Protein AF-B0EB58-F1 (afdb_monomer_lite)

Secondary structure (DSSP, 8-state):
-EEEEEEEPPTTSPPPPHHHHHHHHHHHH--SS----EEEEEEEEE-SSS--EEEEEEEESS-----SS-EEEETTEEEEEEEEEGGG-TT--S-THHHHHHHHTHHHH-GGGTEEEEEES----------HHHHHHHT----

Structure (mmCIF, N/CA/C/O backbone):
data_AF-B0EB58-F1
#
_entry.id   AF-B0EB58-F1
#
loop_
_atom_site.group_PDB
_atom_site.id
_atom_site.type_symbol
_atom_site.label_atom_id
_atom_site.label_alt_id
_atom_site.label_comp_id
_atom_site.label_asym_id
_atom_site.label_entity_id
_atom_site.label_seq_id
_atom_site.pdbx_PDB_ins_code
_atom_site.Cartn_x
_atom_site.Cartn_y
_atom_site.Cartn_z
_atom_site.occupancy
_atom_site.B_iso_or_equiv
_atom_site.auth_seq_id
_atom_site.auth_comp_id
_atom_site.auth_asym_id
_atom_site.auth_atom_id
_atom_site.pdbx_PDB_model_num
ATOM 1 N N . MET A 1 1 ? -8.948 -4.805 9.890 1.00 78.50 1 MET A N 1
ATOM 2 C CA . MET A 1 1 ? -9.606 -4.163 8.707 1.00 78.50 1 MET A CA 1
ATOM 3 C C . MET A 1 1 ? -8.668 -4.247 7.514 1.00 78.50 1 MET A C 1
ATOM 5 O O . MET A 1 1 ? -7.486 -4.036 7.724 1.00 78.50 1 MET A O 1
ATOM 9 N N . HIS A 1 2 ? -9.168 -4.480 6.296 1.00 84.31 2 HIS A N 1
ATOM 10 C CA . HIS A 1 2 ? -8.329 -4.535 5.089 1.00 84.31 2 HIS A CA 1
ATOM 11 C C . HIS A 1 2 ? -8.536 -3.312 4.201 1.00 84.31 2 HIS A C 1
ATOM 13 O O . HIS A 1 2 ? -9.673 -2.886 3.968 1.00 84.31 2 HIS A O 1
ATOM 19 N N . GLY A 1 3 ? -7.437 -2.763 3.703 1.00 86.75 3 GLY A N 1
ATOM 20 C CA . GLY A 1 3 ? -7.429 -1.563 2.884 1.00 86.75 3 GLY A CA 1
ATOM 21 C C . GLY A 1 3 ? -6.452 -1.669 1.726 1.00 86.75 3 GLY A C 1
ATOM 22 O O . GLY A 1 3 ? -5.478 -2.419 1.774 1.00 86.75 3 GLY A O 1
ATOM 23 N N . TYR A 1 4 ? -6.727 -0.894 0.686 1.00 88.00 4 TYR A N 1
ATOM 24 C CA . TYR A 1 4 ? -5.836 -0.697 -0.442 1.00 88.00 4 TYR A CA 1
ATOM 25 C C . TYR A 1 4 ? -5.613 0.797 -0.638 1.00 88.00 4 TYR A C 1
ATOM 27 O O . TYR A 1 4 ? -6.561 1.584 -0.612 1.00 88.00 4 TYR A O 1
ATOM 35 N N . VAL A 1 5 ? -4.360 1.200 -0.811 1.00 90.38 5 VAL A N 1
ATOM 36 C CA . VAL A 1 5 ? -3.987 2.582 -1.096 1.00 90.38 5 VAL A CA 1
ATOM 37 C C . VAL A 1 5 ? -3.194 2.679 -2.380 1.00 90.38 5 VAL A C 1
ATOM 39 O O . VAL A 1 5 ? -2.384 1.816 -2.710 1.00 90.38 5 VAL A O 1
ATOM 42 N N . THR A 1 6 ? -3.422 3.778 -3.085 1.00 90.69 6 THR A N 1
ATOM 43 C CA . THR A 1 6 ? -2.571 4.235 -4.178 1.00 90.69 6 THR A CA 1
ATOM 44 C C . THR A 1 6 ? -2.090 5.639 -3.856 1.00 90.69 6 THR A C 1
ATOM 46 O O . THR A 1 6 ? -2.900 6.538 -3.622 1.00 90.69 6 THR A O 1
ATOM 49 N N . LEU A 1 7 ? -0.775 5.817 -3.826 1.00 90.38 7 LEU A N 1
ATOM 50 C CA . LEU A 1 7 ? -0.107 7.079 -3.547 1.00 90.38 7 LEU A CA 1
ATOM 51 C C . LEU A 1 7 ? 0.658 7.524 -4.789 1.00 90.38 7 LEU A C 1
ATOM 53 O O . LEU A 1 7 ? 1.597 6.846 -5.199 1.00 90.38 7 LEU A O 1
ATOM 57 N N . ASN A 1 8 ? 0.298 8.675 -5.348 1.00 88.06 8 ASN A N 1
ATOM 58 C CA . ASN A 1 8 ? 1.015 9.235 -6.492 1.00 88.06 8 ASN A CA 1
ATOM 59 C C . ASN A 1 8 ? 2.189 10.087 -5.991 1.00 88.06 8 ASN A C 1
ATOM 61 O O . ASN A 1 8 ? 2.010 11.055 -5.242 1.00 88.06 8 ASN A O 1
ATOM 65 N N . LEU A 1 9 ? 3.400 9.710 -6.389 1.00 87.25 9 LEU A N 1
ATOM 66 C CA . LEU A 1 9 ? 4.627 10.427 -6.068 1.00 87.25 9 LEU A CA 1
ATOM 67 C C . LEU A 1 9 ? 4.872 11.498 -7.131 1.00 87.25 9 LEU A C 1
ATOM 69 O O . LEU A 1 9 ? 4.604 11.292 -8.313 1.00 87.25 9 LEU A O 1
ATOM 73 N N . LYS A 1 10 ? 5.409 12.647 -6.719 1.00 85.00 10 LYS A N 1
ATOM 74 C CA . LYS A 1 10 ? 5.896 13.641 -7.675 1.00 85.00 10 LYS A CA 1
ATOM 75 C C . LYS A 1 10 ? 7.249 13.174 -8.213 1.00 85.00 10 LYS A C 1
ATOM 77 O O . LYS A 1 10 ? 7.940 12.380 -7.570 1.00 85.00 10 LYS A O 1
ATOM 82 N N . ASN A 1 11 ? 7.652 13.697 -9.369 1.00 80.00 11 ASN A N 1
ATOM 83 C CA . ASN A 1 11 ? 8.858 13.246 -10.076 1.00 80.00 11 ASN A CA 1
ATOM 84 C C . ASN A 1 11 ? 10.129 13.282 -9.209 1.00 80.00 11 ASN A C 1
ATOM 86 O O . ASN A 1 11 ? 10.931 12.352 -9.277 1.00 80.00 11 ASN A O 1
ATOM 90 N N . ASN A 1 12 ? 10.269 14.293 -8.345 1.00 81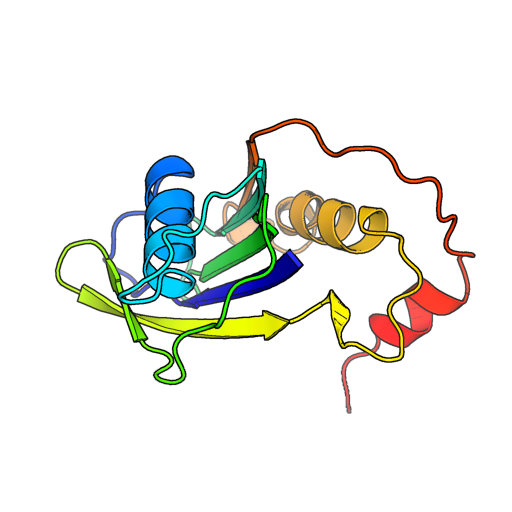.62 12 ASN A N 1
ATOM 91 C CA . ASN A 1 12 ? 11.467 14.511 -7.527 1.00 81.62 12 ASN A CA 1
ATOM 92 C C . ASN A 1 12 ? 11.353 13.983 -6.090 1.00 81.62 12 ASN A C 1
ATOM 94 O O . ASN A 1 12 ? 12.334 14.011 -5.350 1.00 81.62 12 ASN A O 1
ATOM 98 N N . THR A 1 13 ? 10.185 13.490 -5.671 1.00 82.94 13 THR A N 1
ATOM 99 C CA . THR A 1 13 ? 10.014 12.961 -4.313 1.00 82.94 13 THR A CA 1
ATOM 100 C C . THR A 1 13 ? 10.883 11.712 -4.159 1.00 82.94 13 THR A C 1
ATOM 102 O O . THR A 1 13 ? 10.811 10.840 -5.022 1.00 82.94 13 THR A O 1
ATOM 105 N N . PRO A 1 14 ? 11.687 11.539 -3.101 1.00 86.94 14 PRO A N 1
ATOM 106 C CA . PRO A 1 14 ? 12.400 10.282 -2.869 1.00 86.94 14 PRO A CA 1
ATOM 107 C C . PRO A 1 14 ? 11.437 9.089 -2.779 1.00 86.94 14 PRO A C 1
ATOM 109 O O . PRO A 1 14 ? 10.316 9.225 -2.286 1.00 86.94 14 PRO A O 1
ATOM 112 N N . VAL A 1 15 ? 11.848 7.914 -3.266 1.00 87.62 15 VAL A N 1
ATOM 113 C CA . VAL A 1 15 ? 11.028 6.697 -3.143 1.00 87.62 15 VAL A CA 1
ATOM 114 C C . VAL A 1 15 ? 10.915 6.337 -1.654 1.00 87.62 15 VAL A C 1
ATOM 116 O O . VAL A 1 15 ? 11.943 6.105 -1.018 1.00 87.62 15 VAL A O 1
ATOM 119 N N . PRO A 1 16 ? 9.703 6.272 -1.077 1.00 89.75 16 PRO A N 1
ATOM 120 C CA . PRO A 1 16 ? 9.545 5.970 0.340 1.00 89.75 16 PRO A CA 1
ATOM 121 C C . PRO A 1 16 ? 9.935 4.519 0.660 1.00 89.75 16 PRO A C 1
ATOM 123 O O . PRO A 1 16 ? 9.766 3.603 -0.159 1.00 89.75 16 PRO A O 1
ATOM 126 N N . SER A 1 17 ? 10.446 4.299 1.874 1.00 91.88 17 SER A N 1
ATOM 127 C CA . SER A 1 17 ? 10.625 2.950 2.412 1.00 91.88 17 SER A CA 1
ATOM 128 C C . SER A 1 17 ? 9.278 2.353 2.824 1.00 91.88 17 SER A C 1
ATOM 130 O O . SER A 1 17 ? 8.289 3.071 3.017 1.00 91.88 17 SER A O 1
ATOM 132 N N . LYS A 1 18 ? 9.234 1.030 2.981 1.00 91.50 18 LYS A N 1
ATOM 133 C CA . LYS A 1 18 ? 8.041 0.330 3.468 1.00 91.50 18 LYS A CA 1
ATOM 134 C C . LYS A 1 18 ? 7.623 0.782 4.872 1.00 91.50 18 LYS A C 1
ATOM 136 O O . LYS A 1 18 ? 6.429 0.897 5.130 1.00 91.50 18 LYS A O 1
ATOM 141 N N . GLU A 1 19 ? 8.574 1.128 5.741 1.00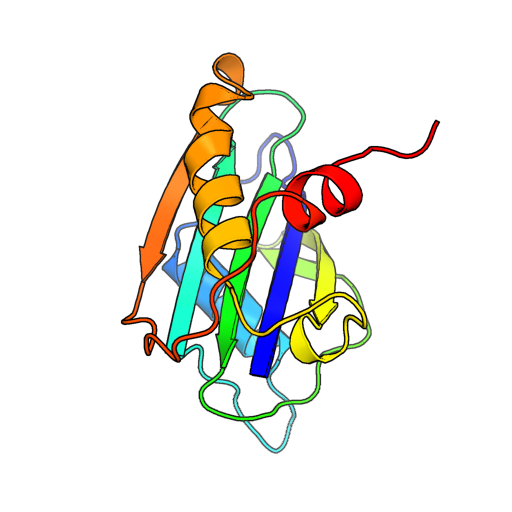 93.06 19 GLU A N 1
ATOM 142 C CA . GLU A 1 19 ? 8.319 1.669 7.084 1.00 93.06 19 GLU A CA 1
ATOM 143 C C . GLU A 1 19 ? 7.664 3.050 7.006 1.00 93.06 19 GLU A C 1
ATOM 145 O O . GLU A 1 19 ? 6.710 3.331 7.729 1.00 93.06 19 GLU A O 1
ATOM 150 N N . THR A 1 20 ? 8.118 3.901 6.084 1.00 92.56 20 THR A N 1
ATOM 151 C CA . THR A 1 20 ? 7.495 5.207 5.859 1.00 92.56 20 THR A CA 1
ATOM 152 C C . THR A 1 20 ? 6.054 5.054 5.376 1.00 92.56 20 THR A C 1
ATOM 154 O O . THR A 1 20 ? 5.160 5.712 5.904 1.00 92.56 20 THR A O 1
ATOM 157 N N . ILE A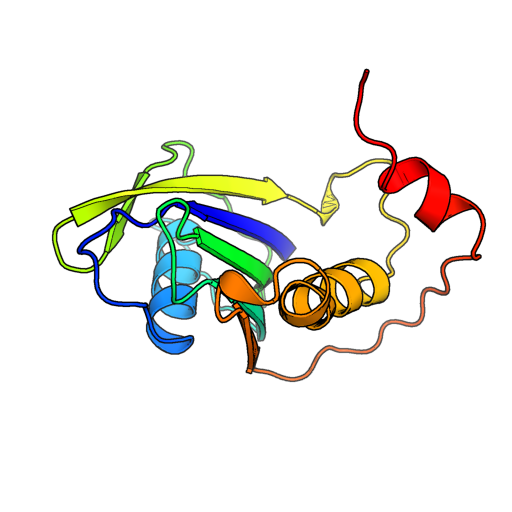 1 21 ? 5.799 4.152 4.422 1.00 92.50 21 ILE A N 1
ATOM 158 C CA . ILE A 1 21 ? 4.437 3.873 3.937 1.00 92.50 21 ILE A CA 1
ATOM 159 C C . ILE A 1 21 ? 3.553 3.302 5.050 1.00 92.50 21 ILE A C 1
ATOM 161 O O . ILE A 1 21 ? 2.422 3.760 5.217 1.00 92.50 21 ILE A O 1
ATOM 165 N N . LYS A 1 22 ? 4.071 2.364 5.851 1.00 93.38 22 LYS A N 1
ATOM 166 C CA . LYS A 1 22 ? 3.385 1.834 7.037 1.00 93.38 22 LYS A CA 1
ATOM 167 C C . LYS A 1 22 ? 2.951 2.967 7.966 1.00 93.38 22 LYS A C 1
ATOM 169 O O . LYS A 1 22 ? 1.771 3.068 8.287 1.00 93.38 22 LYS A O 1
ATOM 174 N N . ASN A 1 23 ? 3.879 3.849 8.337 1.00 91.88 23 ASN A N 1
ATOM 175 C CA . ASN A 1 23 ? 3.604 4.962 9.244 1.00 91.88 23 ASN A CA 1
ATOM 176 C C . ASN A 1 23 ? 2.552 5.921 8.670 1.00 91.88 23 ASN A C 1
ATOM 178 O O . ASN A 1 23 ? 1.665 6.364 9.397 1.00 91.88 23 ASN A O 1
ATOM 182 N N . VAL A 1 24 ? 2.610 6.213 7.366 1.00 91.06 24 VAL A N 1
ATOM 183 C CA . VAL A 1 24 ? 1.607 7.043 6.682 1.00 91.06 24 VAL A CA 1
ATOM 184 C C . VAL A 1 24 ? 0.217 6.404 6.764 1.00 91.06 24 VAL A C 1
ATOM 186 O O . VAL A 1 24 ? -0.746 7.086 7.114 1.00 91.06 24 VAL A O 1
ATOM 189 N N . ILE A 1 25 ? 0.103 5.099 6.500 1.00 90.81 25 ILE A N 1
ATOM 190 C CA . ILE A 1 25 ? -1.165 4.357 6.581 1.00 90.81 25 ILE A CA 1
ATOM 191 C C . ILE A 1 25 ? -1.696 4.322 8.021 1.00 90.81 25 ILE A C 1
ATOM 193 O O . ILE A 1 25 ? -2.885 4.561 8.247 1.00 90.81 25 ILE A O 1
ATOM 197 N N . GLU A 1 26 ? -0.833 4.073 9.007 1.00 91.19 26 GLU A N 1
ATOM 198 C CA . GLU A 1 26 ? -1.208 4.064 10.425 1.00 91.19 26 GLU A CA 1
ATOM 199 C C . GLU A 1 26 ? -1.698 5.438 10.879 1.00 91.19 26 GLU A C 1
ATOM 201 O O . GLU A 1 26 ? -2.769 5.544 11.477 1.00 91.19 26 GLU A O 1
ATOM 206 N N . GLN A 1 27 ? -0.986 6.513 10.538 1.00 89.00 27 GLN A N 1
ATOM 207 C CA . GLN A 1 27 ? -1.417 7.884 10.830 1.00 89.00 27 GLN A CA 1
ATOM 208 C C . GLN A 1 27 ? -2.738 8.234 10.141 1.00 89.00 27 GLN A C 1
ATOM 210 O O . GLN A 1 27 ? -3.579 8.938 10.711 1.00 89.00 27 GLN A O 1
ATOM 215 N N . TRP A 1 28 ? -2.937 7.735 8.922 1.00 87.06 28 TRP A N 1
ATOM 216 C CA . TRP A 1 28 ? -4.157 7.951 8.161 1.00 87.06 28 TRP A CA 1
ATOM 217 C C . TRP A 1 28 ? -5.382 7.288 8.777 1.00 87.06 28 TRP A C 1
ATOM 219 O O . TRP A 1 28 ? -6.467 7.871 8.806 1.00 87.06 28 TRP A O 1
ATOM 229 N N . CYS A 1 29 ? -5.196 6.066 9.266 1.00 86.06 29 CYS A N 1
ATOM 230 C CA . CYS A 1 29 ? -6.241 5.279 9.902 1.00 86.06 29 CYS A CA 1
ATOM 231 C C . CYS A 1 29 ? -6.337 5.560 11.410 1.00 86.06 29 CYS A C 1
ATOM 233 O O . CYS A 1 29 ? -7.187 4.987 12.080 1.00 86.06 29 CYS A O 1
ATOM 235 N N . THR A 1 30 ? -5.481 6.418 11.971 1.00 84.25 30 THR A N 1
ATOM 236 C CA . THR A 1 30 ? -5.521 6.809 13.385 1.00 84.25 30 THR A CA 1
ATOM 237 C C . THR A 1 30 ? -6.538 7.923 13.614 1.00 84.25 30 THR A C 1
ATOM 239 O O . THR A 1 30 ? -6.552 8.944 12.917 1.00 84.25 30 THR A O 1
ATOM 242 N N . THR A 1 31 ? -7.356 7.756 14.651 1.00 78.69 31 THR A N 1
ATOM 243 C CA . THR A 1 31 ? -8.265 8.780 15.177 1.00 78.69 31 THR A CA 1
ATOM 244 C C . THR A 1 31 ? -7.709 9.377 16.472 1.00 78.69 31 THR A C 1
ATOM 246 O O . THR A 1 31 ? -6.713 8.906 17.017 1.00 78.69 31 THR A O 1
ATOM 249 N N . ARG A 1 32 ? -8.359 10.422 17.005 1.00 76.88 32 ARG A N 1
ATOM 250 C CA . ARG A 1 32 ? -7.967 11.030 18.291 1.00 76.88 32 ARG A CA 1
ATOM 251 C C . ARG A 1 32 ? -7.995 10.026 19.453 1.00 76.88 32 ARG A C 1
ATOM 253 O O . ARG A 1 32 ? -7.212 10.171 20.382 1.00 76.88 32 ARG A O 1
ATOM 260 N N . SER A 1 33 ? -8.894 9.043 19.403 1.00 75.81 33 SER A N 1
ATOM 261 C CA . SER A 1 33 ? -9.120 8.069 20.475 1.00 75.81 33 SER A CA 1
ATOM 262 C C . SER A 1 33 ? -8.473 6.706 20.229 1.00 75.81 33 SER A C 1
ATOM 264 O O . SER A 1 33 ? -8.293 5.957 21.184 1.00 75.81 33 SER A O 1
ATOM 266 N N . LYS A 1 34 ? -8.120 6.3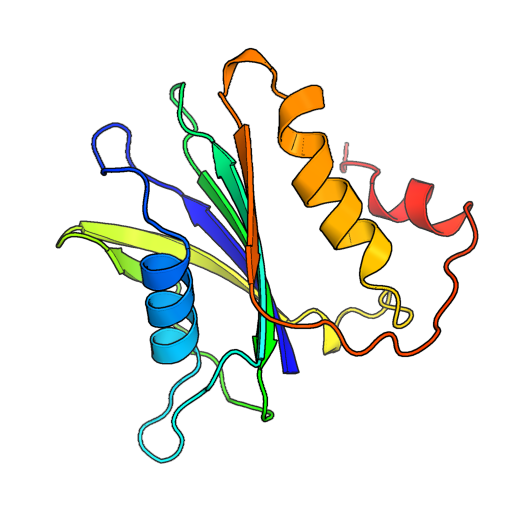66 18.981 1.00 79.75 34 LYS A N 1
ATOM 267 C CA . LYS A 1 34 ? -7.577 5.048 18.632 1.00 79.75 34 LYS A CA 1
ATOM 268 C C . LYS A 1 34 ? -6.451 5.155 17.610 1.00 79.75 34 LYS A C 1
ATOM 270 O O . LYS A 1 34 ? -6.655 5.635 16.494 1.00 79.75 34 LYS A O 1
ATOM 275 N N . LYS A 1 35 ? -5.270 4.661 17.989 1.00 85.31 35 LYS A N 1
ATOM 276 C CA . LYS A 1 35 ? -4.146 4.476 17.066 1.00 85.31 35 LYS A CA 1
ATOM 277 C C . LYS A 1 35 ? -4.378 3.224 16.228 1.00 85.31 35 LYS A C 1
ATOM 279 O O . LYS A 1 35 ? -4.723 2.180 16.773 1.00 85.31 35 LYS A O 1
ATOM 284 N N . ALA A 1 36 ? -4.198 3.341 14.919 1.00 88.75 36 ALA A N 1
ATOM 285 C CA . ALA A 1 36 ? -4.217 2.194 14.025 1.00 88.75 36 ALA A CA 1
ATOM 286 C C . ALA A 1 36 ? -2.834 1.540 13.988 1.00 88.75 36 ALA A C 1
ATOM 288 O O . ALA A 1 36 ? -1.825 2.242 13.933 1.00 88.75 36 ALA A O 1
ATOM 289 N N . GLN A 1 37 ? -2.811 0.209 13.990 1.00 89.56 37 GLN A N 1
ATOM 290 C CA . GLN A 1 37 ? -1.600 -0.587 13.827 1.00 89.56 37 GLN A CA 1
ATOM 291 C C . GLN A 1 37 ? -1.760 -1.513 12.628 1.00 89.56 37 GLN A C 1
ATOM 293 O O . GLN A 1 37 ? -2.780 -2.192 12.494 1.00 89.56 37 GLN A O 1
ATOM 298 N N . VAL A 1 38 ? -0.774 -1.503 11.736 1.00 90.62 38 VAL A N 1
ATOM 299 C CA . VAL A 1 38 ? -0.720 -2.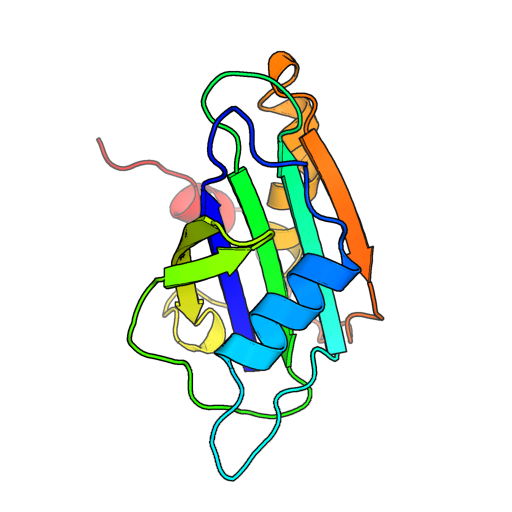357 10.548 1.00 90.62 38 VAL A CA 1
ATOM 300 C C . VAL A 1 38 ? -0.077 -3.689 10.931 1.00 90.62 38 VAL A C 1
ATOM 302 O O . VAL A 1 38 ? 1.122 -3.747 11.204 1.00 90.62 38 VAL A O 1
ATOM 305 N N . LYS A 1 39 ? -0.878 -4.758 10.900 1.00 90.00 39 LYS A N 1
ATOM 306 C CA . LYS A 1 39 ? -0.470 -6.153 11.130 1.00 90.00 39 LYS A CA 1
ATOM 307 C C . LYS A 1 39 ? 0.258 -6.740 9.920 1.00 90.00 39 LYS A C 1
ATOM 309 O O . LYS A 1 39 ? 1.214 -7.501 10.063 1.00 90.00 39 LYS A O 1
ATOM 314 N N . TYR A 1 40 ? -0.209 -6.392 8.723 1.00 90.19 40 TYR A N 1
ATOM 315 C CA . TYR A 1 40 ? 0.329 -6.885 7.459 1.00 90.19 40 TYR A CA 1
ATOM 316 C C . TYR A 1 40 ? 0.333 -5.783 6.402 1.00 90.19 40 TYR A C 1
ATOM 318 O O . TYR A 1 40 ? -0.615 -5.003 6.310 1.00 90.19 40 TYR A O 1
ATOM 326 N N . LEU A 1 41 ? 1.388 -5.740 5.591 1.00 92.44 41 LEU A N 1
ATOM 327 C CA . LEU A 1 41 ? 1.562 -4.789 4.499 1.00 92.44 41 LEU A CA 1
ATOM 328 C C . LEU A 1 41 ? 2.226 -5.489 3.313 1.00 92.44 41 LEU A C 1
ATOM 330 O O . LEU A 1 41 ? 3.319 -6.032 3.443 1.00 92.44 41 LEU A O 1
ATOM 334 N N . ALA A 1 42 ? 1.599 -5.406 2.148 1.00 92.00 42 ALA A N 1
ATOM 335 C CA . ALA A 1 42 ? 2.207 -5.733 0.867 1.00 92.00 42 ALA A CA 1
ATOM 336 C C . ALA A 1 42 ? 2.165 -4.484 -0.002 1.00 92.00 42 ALA A C 1
ATOM 338 O O . ALA A 1 42 ? 1.107 -3.872 -0.150 1.00 92.00 42 ALA A O 1
ATOM 339 N N . LEU A 1 43 ? 3.290 -4.090 -0.586 1.00 93.81 43 LEU A N 1
ATOM 340 C CA . LEU A 1 43 ? 3.345 -2.912 -1.437 1.00 93.81 43 LEU A CA 1
ATOM 341 C C . LEU A 1 43 ? 4.188 -3.143 -2.679 1.00 93.81 43 LEU A C 1
ATOM 343 O O . LEU A 1 43 ? 5.128 -3.932 -2.693 1.00 93.81 43 LEU A O 1
ATOM 347 N N . SER A 1 44 ? 3.832 -2.416 -3.724 1.00 91.88 44 SER A N 1
ATOM 348 C CA . SER A 1 44 ? 4.583 -2.318 -4.959 1.00 91.88 44 SER A CA 1
ATOM 349 C C . SER A 1 44 ? 4.815 -0.849 -5.263 1.00 91.88 44 SER A C 1
ATOM 351 O O . SER A 1 44 ? 3.885 -0.041 -5.194 1.00 91.88 44 SER A O 1
ATOM 353 N N . LYS A 1 45 ? 6.061 -0.485 -5.552 1.00 91.38 45 LYS A N 1
ATOM 354 C CA . LYS A 1 45 ? 6.453 0.898 -5.824 1.00 91.38 45 LYS A CA 1
ATOM 355 C C . LYS A 1 45 ? 7.226 0.987 -7.124 1.00 91.38 45 LYS A C 1
ATOM 357 O O . LYS A 1 45 ? 8.205 0.272 -7.316 1.00 91.38 45 LYS A O 1
ATOM 362 N N . THR A 1 46 ? 6.816 1.897 -7.995 1.00 87.94 46 THR A N 1
ATOM 363 C CA . THR A 1 46 ? 7.556 2.219 -9.219 1.00 87.94 46 THR A CA 1
ATOM 364 C C . THR A 1 46 ? 8.666 3.214 -8.890 1.00 87.94 46 THR A C 1
ATOM 366 O O . THR A 1 46 ? 8.406 4.263 -8.286 1.00 87.94 46 THR A O 1
ATOM 369 N N . THR A 1 47 ? 9.900 2.906 -9.281 1.00 83.25 47 THR A N 1
ATOM 370 C CA . THR A 1 47 ? 11.082 3.713 -8.936 1.00 83.25 47 THR A CA 1
ATOM 371 C C . THR A 1 47 ? 11.573 4.608 -10.072 1.00 83.25 47 THR A C 1
ATOM 373 O O . THR A 1 47 ? 12.340 5.534 -9.817 1.00 83.25 47 THR A O 1
ATOM 376 N N . LYS A 1 48 ? 11.107 4.379 -11.304 1.00 82.81 48 LYS A N 1
ATOM 377 C CA . LYS A 1 48 ? 11.514 5.092 -12.521 1.00 82.81 48 LYS A CA 1
ATOM 378 C C . LYS A 1 48 ? 10.303 5.593 -13.317 1.00 82.81 48 LYS A C 1
ATOM 380 O O . LYS A 1 48 ? 9.188 5.102 -13.153 1.00 82.81 48 LYS A O 1
ATOM 385 N N . GLY A 1 49 ? 10.551 6.559 -14.203 1.00 79.12 49 GLY A N 1
ATOM 386 C CA . GLY A 1 49 ? 9.558 7.129 -15.118 1.00 79.12 49 GLY A CA 1
ATOM 387 C C . GLY A 1 49 ? 8.790 8.330 -14.556 1.00 79.12 49 GLY A C 1
ATOM 388 O O . GLY A 1 49 ? 9.013 8.763 -13.429 1.00 79.12 49 GLY A O 1
ATOM 389 N N . ASN A 1 50 ? 7.873 8.867 -15.366 1.00 76.62 50 ASN A N 1
ATOM 390 C CA . ASN A 1 50 ? 7.093 10.075 -15.050 1.00 76.62 50 ASN A CA 1
ATOM 391 C C . ASN A 1 50 ? 5.814 9.795 -14.243 1.00 76.62 50 ASN A C 1
ATOM 393 O O . ASN A 1 50 ? 5.167 10.725 -13.776 1.00 76.62 50 ASN A O 1
ATOM 397 N N . ASN A 1 51 ? 5.427 8.525 -14.090 1.00 79.44 51 ASN A N 1
ATOM 398 C CA . ASN A 1 51 ? 4.220 8.123 -13.367 1.00 79.44 51 ASN A CA 1
ATOM 399 C C . ASN A 1 51 ? 4.581 7.291 -12.135 1.00 79.44 51 ASN A C 1
ATOM 401 O O . ASN A 1 51 ? 4.255 6.106 -12.034 1.00 79.44 51 ASN A O 1
ATOM 405 N N . ARG A 1 52 ? 5.320 7.911 -11.216 1.00 87.38 52 ARG A N 1
ATOM 406 C CA . ARG A 1 52 ? 5.774 7.237 -10.006 1.00 87.38 52 ARG A CA 1
ATOM 407 C C . ARG A 1 52 ? 4.636 7.128 -9.001 1.00 87.38 52 ARG A C 1
ATOM 409 O O . ARG A 1 52 ? 4.054 8.131 -8.603 1.00 87.38 52 ARG A O 1
ATOM 416 N N . HIS A 1 53 ? 4.352 5.922 -8.539 1.00 89.69 53 HIS A N 1
ATOM 417 C CA . HIS A 1 53 ? 3.314 5.666 -7.555 1.00 89.69 53 HIS A CA 1
ATOM 418 C C . HIS A 1 53 ? 3.665 4.479 -6.650 1.00 89.69 53 HIS A C 1
ATOM 420 O O . HIS A 1 53 ? 4.579 3.693 -6.916 1.00 89.69 53 HIS A O 1
ATOM 426 N N . VAL A 1 54 ? 2.932 4.380 -5.545 1.00 91.69 54 VAL A N 1
ATOM 427 C CA . VAL A 1 54 ? 2.978 3.259 -4.610 1.00 91.69 54 VAL A CA 1
ATOM 428 C C . VAL A 1 54 ? 1.582 2.678 -4.504 1.00 91.69 54 VAL A C 1
ATOM 430 O O . VAL A 1 54 ? 0.637 3.383 -4.154 1.00 91.69 54 VAL A O 1
ATOM 433 N N . HIS A 1 55 ? 1.468 1.387 -4.761 1.00 91.75 55 HIS A N 1
ATOM 434 C CA . HIS A 1 55 ? 0.304 0.600 -4.407 1.00 91.75 55 HIS A CA 1
ATOM 435 C C . HIS A 1 55 ? 0.597 -0.155 -3.119 1.00 91.75 55 HIS A C 1
ATOM 437 O O . HIS A 1 55 ? 1.628 -0.815 -3.029 1.00 91.75 55 HIS A O 1
ATOM 443 N N . ALA A 1 56 ? -0.292 -0.086 -2.132 1.00 92.50 56 ALA A N 1
ATOM 444 C CA . ALA A 1 56 ? -0.143 -0.875 -0.919 1.00 92.50 56 ALA A CA 1
ATOM 445 C C . ALA A 1 56 ? -1.469 -1.481 -0.470 1.00 92.50 56 ALA A C 1
ATOM 447 O O . ALA A 1 56 ? -2.473 -0.790 -0.313 1.00 92.50 56 ALA A O 1
ATOM 448 N N . PHE A 1 57 ? -1.446 -2.783 -0.229 1.00 90.94 57 PHE A N 1
ATOM 449 C CA . PHE A 1 57 ? -2.484 -3.525 0.460 1.00 90.94 57 PHE A CA 1
ATOM 450 C C . PHE A 1 57 ? -2.072 -3.719 1.920 1.00 90.94 57 PHE A C 1
ATOM 452 O O . PHE A 1 57 ? -0.921 -4.057 2.197 1.00 90.94 57 PHE A O 1
ATOM 459 N N . PHE A 1 58 ? -2.998 -3.529 2.855 1.00 90.12 58 PHE A N 1
ATOM 460 C CA . PHE A 1 58 ? -2.698 -3.663 4.276 1.00 90.12 58 PHE A CA 1
ATOM 461 C C . PHE A 1 58 ? -3.853 -4.245 5.087 1.00 90.12 58 PHE A C 1
ATOM 463 O O . PHE A 1 58 ? -5.030 -4.092 4.749 1.00 90.12 58 PHE A O 1
ATOM 470 N N . GLU A 1 59 ? -3.488 -4.860 6.207 1.00 88.06 59 GLU A N 1
ATOM 471 C CA . GLU A 1 59 ? -4.383 -5.319 7.262 1.00 88.06 59 GLU A CA 1
ATOM 472 C C . GLU A 1 59 ? -4.054 -4.572 8.556 1.00 88.06 59 GLU A C 1
ATOM 474 O O . GLU A 1 59 ? -2.906 -4.541 8.998 1.00 88.06 59 GLU A O 1
ATOM 479 N N . LEU A 1 60 ? -5.069 -3.968 9.168 1.00 86.12 60 LEU A N 1
ATOM 480 C CA . LEU A 1 60 ? -4.988 -3.402 10.510 1.00 86.12 60 LEU A CA 1
ATOM 481 C C . LEU A 1 60 ? -5.343 -4.456 11.557 1.00 86.12 60 LEU A C 1
ATOM 483 O O . LEU A 1 60 ? -6.324 -5.178 11.347 1.00 86.12 60 LEU A O 1
ATOM 487 N N . GLU A 1 61 ? -4.628 -4.451 12.687 1.00 84.25 61 GLU A N 1
ATOM 488 C CA . GLU A 1 61 ? -4.932 -5.280 13.870 1.00 84.25 61 GLU A CA 1
ATOM 489 C C . GLU A 1 61 ? -6.388 -5.121 14.310 1.00 84.25 61 GLU A C 1
ATOM 491 O O . GLU A 1 61 ? -7.069 -6.089 14.625 1.00 84.25 61 GLU A O 1
ATOM 496 N N . ASP A 1 62 ? -6.884 -3.889 14.229 1.00 78.50 62 ASP A N 1
ATOM 497 C CA . ASP A 1 62 ? -8.221 -3.512 14.638 1.00 78.50 62 ASP A CA 1
ATOM 498 C C . ASP A 1 62 ? -9.007 -2.842 13.508 1.00 78.50 62 ASP A C 1
ATOM 500 O O . ASP A 1 62 ? -8.459 -2.258 12.568 1.00 78.50 62 ASP A O 1
ATOM 504 N N . ILE A 1 63 ? -10.337 -2.861 13.615 1.00 73.31 63 ILE A N 1
ATOM 505 C CA . ILE A 1 63 ? -11.180 -1.983 12.796 1.00 73.31 63 ILE A CA 1
ATOM 506 C C . ILE A 1 63 ? -10.926 -0.532 13.226 1.00 73.31 63 ILE A C 1
ATOM 508 O O . ILE A 1 63 ? -10.979 -0.212 14.417 1.00 73.31 63 ILE A O 1
ATOM 512 N N . SER A 1 64 ? -10.667 0.340 12.249 1.00 72.25 64 SER A N 1
ATOM 513 C CA . SER A 1 64 ? -10.482 1.771 12.477 1.00 72.25 64 SER A CA 1
ATOM 514 C C . SER A 1 64 ? -11.252 2.620 11.469 1.00 72.25 64 SER A C 1
ATOM 516 O O . SER A 1 64 ? -11.606 2.165 10.379 1.00 72.25 64 SER A O 1
ATOM 518 N N . HIS A 1 65 ? -11.509 3.873 11.840 1.00 75.56 65 HIS A N 1
ATOM 519 C CA . HIS A 1 65 ? -12.025 4.878 10.920 1.00 75.56 65 HIS A CA 1
ATOM 520 C C . HIS A 1 65 ? -10.897 5.446 10.064 1.00 75.56 65 HIS A C 1
ATOM 522 O O . HIS A 1 65 ? -9.746 5.536 10.484 1.00 75.56 65 HIS A O 1
ATOM 528 N N . VAL A 1 66 ? -11.252 5.871 8.858 1.00 74.62 66 VAL A N 1
ATOM 529 C CA . VAL A 1 66 ? -10.305 6.398 7.880 1.00 74.62 66 VAL A CA 1
ATOM 530 C C . VAL A 1 66 ? -10.529 7.895 7.720 1.00 74.62 66 VAL A C 1
ATOM 532 O O . VAL A 1 66 ? -11.674 8.356 7.672 1.00 74.62 66 VAL A O 1
ATOM 535 N N . ARG A 1 67 ? -9.446 8.678 7.637 1.00 75.19 67 ARG A N 1
ATOM 536 C CA . ARG A 1 67 ? -9.546 10.112 7.339 1.00 75.19 67 ARG A CA 1
ATOM 537 C C . ARG A 1 67 ? -10.240 10.336 5.992 1.00 75.19 67 ARG A C 1
ATOM 539 O O . ARG A 1 67 ? -9.915 9.698 4.998 1.00 75.19 67 ARG A O 1
ATOM 546 N N . LYS A 1 68 ? -11.166 11.301 5.957 1.00 72.69 68 LYS A N 1
ATOM 547 C CA . LYS A 1 68 ? -11.914 11.674 4.740 1.00 72.69 68 LYS A CA 1
ATOM 548 C C . LYS A 1 68 ? -11.083 12.470 3.728 1.00 72.69 68 LYS A C 1
ATOM 550 O O . LYS A 1 68 ? -11.384 12.452 2.542 1.00 72.69 68 LYS A O 1
ATOM 555 N N . ARG A 1 69 ? -10.077 13.220 4.191 1.00 80.31 69 ARG A N 1
ATOM 556 C CA . ARG A 1 69 ? -9.273 14.101 3.332 1.00 80.31 69 ARG A CA 1
ATOM 557 C C . ARG A 1 69 ? -8.214 13.272 2.605 1.00 80.31 69 ARG A C 1
ATOM 559 O O . ARG A 1 69 ? -7.380 12.754 3.322 1.00 80.31 69 ARG A O 1
ATOM 566 N N . PRO A 1 70 ? -8.153 13.230 1.261 1.00 82.50 70 PRO A N 1
ATOM 567 C CA . PRO A 1 70 ? -7.304 12.315 0.485 1.00 82.50 70 PRO A CA 1
ATOM 568 C C . PRO A 1 70 ? -5.855 12.807 0.281 1.00 82.50 70 PRO A C 1
ATOM 570 O O . PRO A 1 70 ? -5.231 12.505 -0.729 1.00 82.50 70 PRO A O 1
ATOM 573 N N . PHE A 1 71 ? -5.292 13.559 1.236 1.00 85.69 71 PHE A N 1
ATOM 574 C CA . PHE A 1 71 ? -3.909 14.030 1.155 1.00 85.69 71 PHE A CA 1
ATOM 575 C C . PHE A 1 71 ? -3.047 13.666 2.361 1.00 85.69 71 PHE A C 1
ATOM 577 O O . PHE A 1 71 ? -3.372 14.059 3.483 1.00 85.69 71 PHE A O 1
ATOM 584 N N . VAL A 1 72 ? -1.913 13.009 2.111 1.00 85.62 72 VAL A N 1
ATOM 585 C CA . VAL A 1 72 ? -0.879 12.680 3.107 1.00 85.62 72 VAL A CA 1
ATOM 586 C C . VAL A 1 72 ? 0.328 13.602 2.963 1.00 85.62 72 VAL A C 1
ATOM 588 O O . VAL A 1 72 ? 0.585 14.126 1.880 1.00 85.62 72 VAL A O 1
ATOM 591 N N . GLN A 1 73 ? 1.064 13.797 4.054 1.00 85.88 73 GLN A N 1
ATOM 592 C CA . GLN A 1 73 ? 2.361 14.471 4.037 1.00 85.88 73 GLN A CA 1
ATOM 593 C C . GLN A 1 73 ? 3.463 13.415 3.961 1.00 85.88 73 GLN A C 1
ATOM 595 O O . GLN A 1 73 ? 3.504 12.508 4.791 1.00 85.88 73 GLN A O 1
ATOM 600 N N . LEU A 1 74 ? 4.344 13.533 2.974 1.00 85.50 74 LEU A N 1
ATOM 601 C CA . LEU A 1 74 ? 5.508 12.676 2.787 1.00 85.50 74 LEU A CA 1
ATOM 602 C C . LEU A 1 74 ? 6.695 13.575 2.434 1.00 85.50 74 LEU A C 1
ATOM 604 O O . LEU A 1 74 ? 6.622 14.317 1.464 1.00 85.50 74 LEU A O 1
ATOM 608 N N . ASN A 1 75 ? 7.777 13.529 3.216 1.00 81.31 75 ASN A N 1
ATOM 609 C CA . ASN A 1 75 ? 8.980 14.347 2.991 1.00 81.31 75 ASN A CA 1
ATOM 610 C C . ASN A 1 75 ? 8.689 15.857 2.825 1.00 81.31 75 ASN A C 1
ATOM 612 O O . ASN A 1 75 ? 9.242 16.501 1.941 1.00 81.31 75 ASN A O 1
ATOM 616 N N . ASN A 1 76 ? 7.808 16.415 3.664 1.00 81.25 76 ASN A N 1
ATOM 617 C CA . ASN A 1 76 ? 7.321 17.806 3.595 1.00 81.25 76 ASN A CA 1
ATOM 618 C C . ASN A 1 76 ? 6.562 18.176 2.307 1.00 81.25 76 ASN A C 1
ATOM 620 O O . ASN A 1 76 ? 6.257 19.348 2.085 1.00 81.25 76 ASN A O 1
ATOM 624 N N . GLU A 1 77 ? 6.209 17.194 1.481 1.00 86.31 77 GLU A N 1
ATOM 625 C CA . GLU A 1 77 ? 5.356 17.377 0.319 1.00 86.31 77 GLU A CA 1
ATOM 626 C C . GLU A 1 77 ? 3.978 16.760 0.551 1.00 86.31 77 GLU A C 1
ATOM 628 O O . GLU A 1 77 ? 3.821 15.679 1.124 1.00 86.31 77 GLU A O 1
ATOM 633 N N . GLN A 1 78 ? 2.950 17.443 0.052 1.00 88.06 78 GLN A N 1
ATOM 634 C CA . GLN A 1 78 ? 1.602 16.902 0.048 1.00 88.06 78 GLN A CA 1
ATOM 635 C C . GLN A 1 78 ? 1.406 15.983 -1.161 1.00 88.06 78 GLN A C 1
ATOM 637 O O . GLN A 1 78 ? 1.610 16.393 -2.308 1.00 88.06 78 GLN A O 1
ATOM 642 N N . HIS A 1 79 ? 0.953 14.761 -0.893 1.00 87.81 79 HIS A N 1
ATOM 643 C CA . HIS A 1 79 ? 0.650 13.751 -1.899 1.00 87.81 79 HIS A CA 1
ATOM 644 C C . HIS A 1 79 ? -0.808 13.338 -1.836 1.00 87.81 79 HIS A C 1
ATOM 646 O O . HIS A 1 79 ? -1.388 13.201 -0.757 1.00 87.81 79 HIS A O 1
ATOM 652 N N . PHE A 1 80 ? -1.390 13.109 -3.009 1.00 87.56 80 PHE A N 1
ATOM 653 C CA . PHE A 1 80 ? -2.722 12.543 -3.108 1.00 87.56 80 PHE A CA 1
ATOM 654 C C . PHE A 1 80 ? -2.667 11.040 -2.839 1.00 87.56 80 PHE A C 1
ATOM 656 O O . PHE A 1 80 ? -1.912 10.311 -3.488 1.00 87.56 80 PHE A O 1
ATOM 663 N N . MET A 1 81 ? -3.488 10.589 -1.895 1.00 88.31 81 MET A N 1
ATOM 664 C CA . MET A 1 81 ? -3.659 9.186 -1.562 1.00 88.31 81 MET A CA 1
ATOM 665 C C . MET A 1 81 ? -5.106 8.778 -1.811 1.00 88.31 81 MET A C 1
ATOM 667 O O . MET A 1 81 ? -6.028 9.240 -1.134 1.00 88.31 81 MET A O 1
ATOM 671 N N . LYS A 1 82 ? -5.292 7.863 -2.761 1.00 87.44 82 LYS A N 1
ATOM 672 C CA . LYS A 1 82 ? -6.565 7.178 -2.961 1.00 87.44 82 LYS A CA 1
ATOM 673 C C . LYS A 1 82 ? -6.622 5.993 -2.009 1.00 87.44 82 LYS A C 1
ATOM 675 O O . LYS A 1 82 ? -5.727 5.154 -2.032 1.00 87.44 82 LYS A O 1
ATOM 680 N N . PHE A 1 83 ? -7.664 5.931 -1.190 1.00 85.25 83 PHE A N 1
ATOM 681 C CA . PHE A 1 83 ? -7.909 4.830 -0.268 1.00 85.25 83 PHE A CA 1
ATOM 682 C C . PHE A 1 83 ? -9.189 4.091 -0.661 1.00 85.25 83 PHE A C 1
ATOM 684 O O . PHE A 1 83 ? -10.219 4.720 -0.903 1.00 85.25 83 PHE A O 1
ATOM 691 N N . GLU A 1 84 ? -9.127 2.764 -0.670 1.00 83.00 84 GLU A N 1
ATOM 692 C CA . GLU A 1 84 ? -10.261 1.879 -0.909 1.00 83.00 84 GLU A CA 1
ATOM 693 C C . GLU A 1 84 ? -10.362 0.848 0.219 1.00 83.00 84 GLU A C 1
ATOM 695 O O . GLU A 1 84 ? -9.400 0.148 0.554 1.00 83.00 84 GLU A O 1
ATOM 700 N N . LYS A 1 85 ? -11.547 0.751 0.829 1.00 79.38 85 LYS A N 1
ATOM 701 C CA . LYS A 1 85 ? -11.821 -0.223 1.887 1.00 79.38 85 LYS A CA 1
ATOM 702 C C . LYS A 1 85 ? -12.209 -1.560 1.261 1.00 79.38 85 LYS A C 1
ATOM 704 O O . LYS A 1 85 ? -13.342 -1.751 0.834 1.00 79.38 85 LYS A O 1
ATOM 709 N N . ILE A 1 86 ? -11.264 -2.497 1.230 1.00 74.62 86 ILE A N 1
ATOM 710 C CA . ILE A 1 86 ? -11.436 -3.790 0.550 1.00 74.62 86 ILE A CA 1
ATOM 711 C C . ILE A 1 86 ? -12.504 -4.660 1.222 1.00 74.62 86 ILE A C 1
ATOM 713 O O . ILE A 1 86 ? -13.260 -5.331 0.531 1.00 74.62 86 ILE A O 1
ATOM 717 N N . THR A 1 87 ? -12.640 -4.588 2.551 1.00 66.50 87 THR A N 1
ATOM 718 C CA . THR A 1 87 ? -13.666 -5.353 3.291 1.00 66.50 87 THR A CA 1
ATOM 719 C C . THR A 1 87 ? -15.109 -4.996 2.923 1.00 66.50 87 THR A C 1
ATOM 721 O O . THR A 1 87 ? -16.013 -5.712 3.326 1.00 66.50 87 THR A O 1
ATOM 724 N N . GLU A 1 88 ? -15.343 -3.876 2.235 1.00 62.75 88 GLU A N 1
ATOM 725 C CA . GLU A 1 88 ? -16.684 -3.419 1.833 1.00 62.75 88 GLU A CA 1
ATOM 726 C C . GLU A 1 88 ? -16.961 -3.630 0.336 1.00 62.75 88 GLU A C 1
ATOM 728 O O . GLU A 1 88 ? -18.031 -3.272 -0.157 1.00 62.75 88 GLU A O 1
ATOM 733 N N . ASN A 1 89 ? -16.016 -4.209 -0.408 1.00 61.25 89 ASN A N 1
ATOM 734 C CA . ASN A 1 89 ? -16.212 -4.493 -1.822 1.00 61.25 89 ASN A CA 1
ATOM 735 C C . ASN A 1 89 ? -17.154 -5.701 -1.985 1.00 61.25 89 ASN A C 1
ATOM 737 O O . ASN A 1 89 ? -16.893 -6.776 -1.460 1.00 61.25 89 ASN A O 1
ATOM 741 N N . LYS A 1 90 ? -18.254 -5.538 -2.731 1.00 53.28 90 LYS A N 1
ATOM 742 C CA . LYS A 1 90 ? -19.253 -6.604 -2.950 1.00 53.28 90 LYS A CA 1
ATOM 743 C C . LYS A 1 90 ? -18.692 -7.831 -3.678 1.00 53.28 90 LYS A C 1
ATOM 745 O O . LYS A 1 90 ? -19.250 -8.912 -3.541 1.00 53.28 90 LYS A O 1
ATOM 750 N N . SER A 1 91 ? -17.612 -7.660 -4.438 1.00 54.12 91 SER A N 1
ATOM 751 C CA . SER A 1 91 ? -16.929 -8.727 -5.180 1.00 54.12 91 SER A CA 1
ATOM 752 C C . SER A 1 91 ? -15.792 -9.378 -4.384 1.00 54.12 91 SER A C 1
ATOM 754 O O . SER A 1 91 ? -15.039 -10.177 -4.932 1.00 54.12 91 SER A O 1
ATOM 756 N N . TYR A 1 92 ? -15.608 -8.995 -3.119 1.00 58.69 92 TYR A N 1
ATOM 757 C CA . TYR A 1 92 ? -14.546 -9.509 -2.267 1.00 58.69 92 TYR A CA 1
ATOM 758 C C . TYR A 1 92 ? -14.972 -10.827 -1.609 1.00 58.69 92 TYR A C 1
ATOM 760 O O . TYR A 1 92 ? -15.911 -10.866 -0.817 1.00 58.69 92 TYR A O 1
ATOM 768 N N . ASP A 1 93 ? -14.259 -11.907 -1.923 1.00 57.31 93 ASP A N 1
ATOM 769 C CA . ASP A 1 93 ? -14.589 -13.278 -1.514 1.00 57.31 93 ASP A CA 1
ATOM 770 C C . ASP A 1 93 ? -13.747 -13.792 -0.329 1.00 57.31 93 ASP A C 1
ATOM 772 O O . ASP A 1 93 ? -13.847 -14.954 0.062 1.00 57.31 93 ASP A O 1
ATOM 776 N N . GLY A 1 94 ? -12.888 -12.944 0.243 1.00 56.53 94 GLY A N 1
ATOM 777 C CA . GLY A 1 94 ? -11.941 -13.351 1.282 1.00 56.53 94 GLY A CA 1
ATOM 778 C C . GLY A 1 94 ? -10.515 -13.610 0.785 1.00 56.53 94 GLY A C 1
ATOM 779 O O . GLY A 1 94 ? -9.609 -13.743 1.609 1.00 56.53 94 GLY A O 1
ATOM 780 N N . SER A 1 95 ? -10.278 -13.691 -0.530 1.00 64.50 95 SER A N 1
ATOM 781 C CA . SER A 1 95 ? -8.978 -14.087 -1.079 1.00 64.50 95 SER A CA 1
ATOM 782 C C . SER A 1 95 ? -8.101 -12.885 -1.454 1.00 64.50 95 SER A C 1
ATOM 784 O O . SER A 1 95 ? -8.212 -12.292 -2.525 1.00 64.50 95 SER A O 1
ATOM 786 N N . PHE A 1 96 ? -7.139 -12.545 -0.592 1.00 75.31 96 PHE A N 1
ATOM 787 C CA . PHE A 1 96 ? -6.154 -11.482 -0.866 1.00 75.31 96 PHE A CA 1
ATOM 788 C C . PHE A 1 96 ? -5.046 -11.883 -1.837 1.00 75.31 96 PHE A C 1
ATOM 790 O O . PHE A 1 96 ? -4.269 -11.034 -2.279 1.00 75.31 96 PHE A O 1
ATOM 797 N N . LYS A 1 97 ? -4.968 -13.172 -2.186 1.00 75.94 97 LYS A N 1
ATOM 798 C CA . LYS A 1 97 ? -3.923 -13.718 -3.054 1.00 75.94 97 LYS A CA 1
ATOM 799 C C . LYS A 1 97 ? -3.870 -12.985 -4.395 1.00 75.94 97 LYS A C 1
ATOM 801 O O . LYS A 1 97 ? -2.789 -12.621 -4.837 1.00 75.94 97 LYS A O 1
ATOM 806 N N . ALA A 1 98 ? -5.030 -12.693 -4.980 1.00 75.88 98 ALA A N 1
ATOM 807 C CA . ALA A 1 98 ? -5.144 -11.957 -6.235 1.00 75.88 98 ALA A CA 1
ATOM 808 C C . ALA A 1 98 ? -4.496 -10.563 -6.180 1.00 75.88 98 ALA A C 1
ATOM 810 O O . ALA A 1 98 ? -3.782 -10.171 -7.101 1.00 75.88 98 ALA A O 1
ATOM 811 N N . ILE A 1 99 ? -4.718 -9.825 -5.086 1.00 80.06 99 ILE A N 1
ATOM 812 C CA . ILE A 1 99 ? -4.179 -8.472 -4.893 1.00 80.06 99 ILE A CA 1
ATOM 813 C C . ILE A 1 99 ? -2.661 -8.537 -4.703 1.00 80.06 99 ILE A C 1
ATOM 815 O O . ILE A 1 99 ? -1.925 -7.770 -5.318 1.00 80.06 99 ILE A O 1
ATOM 819 N N . ILE A 1 100 ? -2.173 -9.481 -3.896 1.00 83.69 100 ILE A N 1
ATOM 820 C CA . ILE A 1 100 ? -0.731 -9.670 -3.680 1.00 83.69 100 ILE A CA 1
ATOM 821 C C . ILE A 1 100 ? -0.042 -10.082 -4.984 1.00 83.69 100 ILE A C 1
ATOM 823 O O . ILE A 1 100 ? 0.993 -9.521 -5.337 1.00 83.69 100 ILE A O 1
ATOM 827 N N . ASP A 1 101 ? -0.623 -11.028 -5.724 1.00 83.06 101 ASP A N 1
ATOM 828 C CA . ASP A 1 101 ? -0.094 -11.479 -7.011 1.00 83.06 101 ASP A CA 1
ATOM 829 C C . ASP A 1 101 ? -0.085 -10.329 -8.030 1.00 83.06 101 ASP A C 1
ATOM 831 O O . ASP A 1 101 ? 0.873 -10.187 -8.791 1.00 83.06 101 ASP A O 1
ATOM 835 N N . TYR A 1 102 ? -1.100 -9.457 -8.011 1.00 82.38 102 TYR A N 1
ATOM 836 C CA . TYR A 1 102 ? -1.117 -8.231 -8.809 1.00 82.38 102 TYR A CA 1
ATOM 837 C C . TYR A 1 102 ? 0.040 -7.286 -8.450 1.00 82.38 102 TYR A C 1
ATOM 839 O O . TYR A 1 102 ? 0.699 -6.778 -9.358 1.00 82.38 102 TYR A O 1
ATOM 847 N N . LEU A 1 103 ? 0.306 -7.068 -7.155 1.00 85.69 103 LEU A N 1
ATOM 848 C CA . LEU A 1 103 ? 1.403 -6.216 -6.679 1.00 85.69 103 LEU A CA 1
ATOM 849 C C . LEU A 1 103 ? 2.778 -6.773 -7.073 1.00 85.69 103 LEU A C 1
ATOM 851 O O . LEU A 1 103 ? 3.647 -6.008 -7.493 1.00 85.69 103 LEU A O 1
ATOM 855 N N . LYS A 1 104 ? 2.959 -8.097 -6.989 1.00 87.25 104 LYS A N 1
ATOM 856 C CA . LYS A 1 104 ? 4.190 -8.791 -7.406 1.00 87.25 104 LYS A CA 1
ATOM 857 C C . LYS A 1 104 ? 4.444 -8.656 -8.906 1.00 87.25 104 LYS A C 1
ATOM 859 O O . LYS A 1 104 ? 5.557 -8.348 -9.311 1.00 87.25 104 LYS A O 1
ATOM 864 N N . LYS A 1 105 ? 3.397 -8.815 -9.720 1.00 85.50 105 LYS A N 1
ATOM 865 C CA . LYS A 1 105 ? 3.476 -8.745 -11.189 1.00 85.50 105 LYS A CA 1
ATOM 866 C C . LYS A 1 105 ? 3.621 -7.326 -11.749 1.00 85.50 105 LYS A C 1
ATOM 868 O O . LYS A 1 105 ? 3.713 -7.176 -12.963 1.00 85.50 105 LYS A O 1
ATOM 873 N N . GLN A 1 106 ? 3.629 -6.281 -10.917 1.00 80.12 106 GLN A N 1
ATOM 874 C CA . GLN A 1 106 ? 3.840 -4.909 -11.401 1.00 80.12 106 GLN A CA 1
ATOM 875 C C . GLN A 1 106 ? 5.188 -4.741 -12.111 1.00 80.12 106 GLN A C 1
ATOM 877 O O . GLN A 1 106 ? 5.248 -4.034 -13.111 1.00 80.12 106 GLN A O 1
ATOM 882 N N . GLY A 1 107 ? 6.237 -5.425 -11.636 1.00 76.12 107 GLY A N 1
ATOM 883 C CA . GLY A 1 107 ? 7.544 -5.456 -12.301 1.00 76.12 107 GLY A CA 1
ATOM 884 C C . GLY A 1 107 ? 7.455 -5.997 -13.724 1.00 76.12 107 GLY A C 1
ATOM 885 O O . GLY A 1 107 ? 7.908 -5.344 -14.657 1.00 76.12 107 GLY A O 1
ATOM 886 N N . ASP A 1 108 ? 6.783 -7.135 -13.892 1.00 79.06 108 ASP A N 1
ATOM 887 C CA . ASP A 1 108 ? 6.638 -7.797 -15.192 1.00 79.06 108 ASP A CA 1
ATOM 888 C C . ASP A 1 108 ? 5.740 -7.006 -16.154 1.00 79.06 108 ASP A C 1
ATOM 890 O O . ASP A 1 108 ? 5.987 -6.960 -17.356 1.00 79.06 108 ASP A O 1
ATOM 894 N N . LYS A 1 109 ? 4.680 -6.372 -15.632 1.00 77.25 109 LYS A N 1
ATOM 895 C CA . LYS A 1 109 ? 3.747 -5.560 -16.430 1.00 77.25 109 LYS A CA 1
ATOM 896 C C . LYS A 1 109 ? 4.330 -4.214 -16.851 1.00 77.25 109 LYS A C 1
ATOM 898 O O . LYS A 1 109 ? 3.917 -3.671 -17.873 1.00 77.25 109 LYS A O 1
ATOM 903 N N . HIS A 1 110 ? 5.250 -3.667 -16.060 1.00 75.56 110 HIS A N 1
ATOM 904 C CA . HIS A 1 110 ? 5.846 -2.352 -16.273 1.00 75.56 110 HIS A CA 1
ATOM 905 C C . HIS A 1 110 ? 7.375 -2.416 -16.107 1.00 75.56 110 HIS A C 1
ATOM 907 O O . HIS A 1 110 ? 7.908 -1.808 -15.170 1.00 75.56 110 HIS A O 1
ATOM 913 N N . PRO A 1 111 ? 8.091 -3.111 -17.013 1.00 75.19 111 PRO A N 1
ATOM 914 C CA . PRO A 1 111 ? 9.530 -3.366 -16.883 1.00 75.19 111 PRO A CA 1
ATOM 915 C C . PRO A 1 111 ? 10.357 -2.073 -16.792 1.00 75.19 111 PRO A C 1
ATOM 917 O O . PRO A 1 111 ? 11.305 -1.984 -16.011 1.00 75.19 111 PRO A O 1
ATOM 920 N N . ASP A 1 112 ? 9.932 -1.020 -17.492 1.00 80.62 112 ASP A N 1
ATOM 921 C CA . ASP A 1 112 ? 10.641 0.266 -17.534 1.00 80.62 112 ASP A CA 1
ATOM 922 C C . ASP A 1 112 ? 10.448 1.123 -16.271 1.00 80.62 112 ASP A C 1
ATOM 924 O O . ASP A 1 112 ? 11.199 2.067 -16.017 1.00 80.62 112 ASP A O 1
ATOM 928 N N . SER A 1 113 ? 9.452 0.792 -15.443 1.00 78.31 113 SER A N 1
ATOM 929 C CA . SER A 1 113 ? 9.123 1.541 -14.223 1.00 78.31 113 SER A CA 1
ATOM 930 C C . SER A 1 113 ? 10.013 1.189 -13.028 1.00 78.31 113 SER A C 1
ATOM 932 O O . SER A 1 113 ? 9.953 1.858 -11.991 1.00 78.31 113 SER A O 1
ATOM 934 N N . GLY A 1 114 ? 10.836 0.139 -13.146 1.00 81.50 114 GLY A N 1
ATOM 935 C CA . GLY A 1 114 ? 11.647 -0.380 -12.044 1.00 81.50 114 GLY A CA 1
ATOM 936 C C . GLY A 1 114 ? 10.797 -0.708 -10.815 1.00 81.50 114 GLY A C 1
ATOM 937 O O . GLY A 1 114 ? 11.120 -0.258 -9.714 1.00 81.50 114 GLY A O 1
ATOM 938 N N . ALA A 1 115 ? 9.665 -1.388 -11.008 1.00 85.44 115 ALA A N 1
ATOM 939 C CA . ALA A 1 115 ? 8.755 -1.718 -9.920 1.00 85.44 115 ALA A CA 1
ATOM 940 C C . ALA A 1 115 ? 9.400 -2.697 -8.926 1.00 85.44 115 ALA A C 1
ATOM 942 O O . ALA A 1 115 ? 9.961 -3.721 -9.308 1.00 85.44 115 ALA A O 1
ATOM 943 N N . ILE A 1 116 ? 9.306 -2.366 -7.638 1.00 88.81 116 ILE A N 1
ATOM 944 C CA . ILE A 1 116 ? 9.838 -3.160 -6.527 1.00 88.81 116 ILE A CA 1
ATOM 945 C C . ILE A 1 116 ? 8.673 -3.593 -5.647 1.00 88.81 116 ILE A C 1
ATOM 947 O O . ILE A 1 116 ? 7.885 -2.754 -5.206 1.00 88.81 116 ILE A O 1
ATOM 951 N N . PHE A 1 117 ? 8.596 -4.893 -5.371 1.00 90.88 117 PHE A N 1
ATOM 952 C CA . PHE A 1 117 ? 7.657 -5.463 -4.411 1.00 90.88 117 PHE A CA 1
ATOM 953 C C . PHE A 1 117 ? 8.316 -5.611 -3.037 1.00 90.88 117 PHE A C 1
ATOM 955 O O . PHE A 1 117 ? 9.425 -6.132 -2.925 1.00 90.88 117 PHE A O 1
ATOM 962 N N . GLU A 1 118 ? 7.614 -5.190 -1.989 1.00 91.19 118 GLU A N 1
ATOM 963 C CA . GLU A 1 118 ? 8.024 -5.361 -0.599 1.00 91.19 118 GLU A CA 1
ATOM 964 C C . GLU A 1 118 ? 6.851 -5.854 0.251 1.00 91.19 118 GLU A C 1
ATOM 966 O O . GLU A 1 118 ? 5.697 -5.478 0.041 1.00 91.19 118 GLU A O 1
ATOM 971 N N . GLU A 1 119 ? 7.156 -6.677 1.249 1.00 90.62 119 GLU A N 1
ATOM 972 C CA . GLU A 1 119 ? 6.168 -7.278 2.142 1.00 90.62 119 GLU A CA 1
ATOM 973 C C . GLU A 1 119 ? 6.649 -7.197 3.596 1.00 90.62 119 GLU A C 1
ATOM 975 O O . GLU A 1 119 ? 7.852 -7.248 3.879 1.00 90.62 119 GLU A O 1
ATOM 980 N N . MET A 1 120 ? 5.706 -7.038 4.522 1.00 90.44 120 MET A N 1
ATOM 981 C CA . MET A 1 120 ? 5.951 -6.949 5.956 1.00 90.44 120 MET A CA 1
ATOM 982 C C . MET A 1 120 ? 4.798 -7.583 6.741 1.00 90.44 120 MET A C 1
ATOM 984 O O . MET A 1 120 ? 3.624 -7.384 6.430 1.00 90.44 120 MET A O 1
ATOM 988 N N . GLY A 1 121 ? 5.151 -8.297 7.812 1.00 84.19 121 GLY A N 1
ATOM 989 C CA . GLY A 1 121 ? 4.207 -9.030 8.653 1.00 84.19 121 GLY A CA 1
ATOM 990 C C . GLY A 1 121 ? 3.934 -10.440 8.131 1.00 84.19 121 GLY A C 1
ATOM 991 O O . GLY A 1 121 ? 4.474 -10.868 7.112 1.00 84.19 121 GLY A O 1
ATOM 992 N N . LYS A 1 122 ? 3.102 -11.190 8.856 1.00 71.94 122 LYS A N 1
ATOM 993 C CA . LYS A 1 122 ? 2.628 -12.512 8.431 1.00 71.94 122 LYS A CA 1
ATOM 994 C C . LYS A 1 122 ? 1.136 -12.415 8.160 1.00 71.94 122 LYS A C 1
ATOM 996 O O . LYS A 1 122 ? 0.371 -12.119 9.072 1.00 71.94 122 LYS A O 1
ATOM 1001 N N . MET A 1 123 ? 0.735 -12.685 6.922 1.00 66.25 123 MET A N 1
ATOM 1002 C CA . MET A 1 123 ? -0.676 -12.842 6.592 1.00 66.25 123 MET A CA 1
ATOM 1003 C C . MET A 1 123 ? -1.210 -14.093 7.291 1.00 66.25 123 MET A C 1
ATOM 1005 O O . MET A 1 123 ? -0.692 -15.197 7.081 1.00 66.25 123 MET A O 1
ATOM 1009 N N . GLU A 1 124 ? -2.259 -13.944 8.094 1.00 57.81 124 GLU A N 1
ATOM 1010 C CA . GLU A 1 124 ? -3.028 -15.105 8.526 1.00 57.81 124 GLU A CA 1
ATOM 1011 C C . GLU A 1 124 ? -3.778 -15.642 7.311 1.00 57.81 124 GLU A C 1
ATOM 1013 O O . GLU A 1 124 ? -4.674 -15.001 6.768 1.00 57.81 124 GLU A O 1
ATOM 1018 N N . LYS A 1 125 ? -3.355 -16.815 6.828 1.00 50.25 125 LYS A N 1
ATOM 1019 C CA . LYS A 1 125 ? -3.981 -17.515 5.703 1.00 50.25 125 LYS A CA 1
ATOM 1020 C C . LYS A 1 125 ? -5.375 -18.005 6.107 1.00 50.25 125 LYS A C 1
ATOM 1022 O O . LYS A 1 125 ? -5.570 -19.203 6.306 1.00 50.25 125 LYS A O 1
ATOM 1027 N N . ASN A 1 126 ? -6.352 -17.109 6.202 1.00 45.97 126 ASN A N 1
ATOM 1028 C CA . ASN A 1 126 ? -7.747 -17.518 6.203 1.00 45.97 126 ASN A CA 1
ATOM 1029 C C . A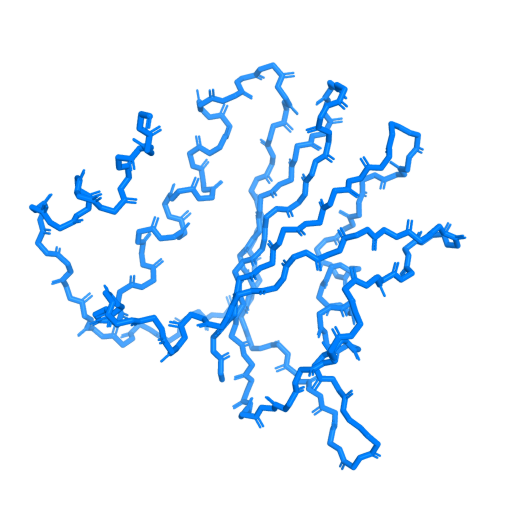SN A 1 126 ? -8.081 -18.033 4.797 1.00 45.97 126 ASN A C 1
ATOM 1031 O O . ASN A 1 126 ? -7.971 -17.333 3.792 1.00 45.97 126 ASN A O 1
ATOM 1035 N N . ARG A 1 127 ? -8.351 -19.338 4.731 1.00 40.03 127 ARG A N 1
ATOM 1036 C CA . ARG A 1 127 ? -8.534 -20.134 3.515 1.00 40.03 127 ARG A CA 1
ATOM 1037 C C . ARG A 1 127 ? -9.808 -19.705 2.769 1.00 40.03 127 ARG A C 1
ATOM 1039 O O . ARG A 1 127 ? -10.871 -20.249 3.035 1.00 40.03 127 ARG A O 1
ATOM 1046 N N . GLY A 1 128 ? -9.691 -18.791 1.807 1.00 41.66 128 GLY A N 1
ATOM 1047 C CA . GLY A 1 128 ? -10.701 -18.532 0.769 1.00 41.66 128 GLY A CA 1
ATOM 1048 C C . GLY A 1 128 ? -10.090 -18.724 -0.624 1.00 41.66 128 GLY A C 1
ATOM 1049 O O . GLY A 1 128 ? -9.080 -18.094 -0.950 1.00 41.66 128 GLY A O 1
ATOM 1050 N N . ARG A 1 129 ? -10.629 -19.653 -1.421 1.00 40.22 129 ARG A N 1
ATOM 1051 C CA . ARG A 1 129 ? -10.088 -20.080 -2.724 1.00 40.22 129 ARG A CA 1
ATOM 1052 C C . ARG A 1 129 ? -10.916 -19.431 -3.848 1.00 40.22 129 ARG A C 1
ATOM 1054 O O . ARG A 1 129 ? -12.013 -19.906 -4.106 1.00 40.22 129 ARG A O 1
ATOM 1061 N N . LEU A 1 130 ? -10.385 -18.399 -4.516 1.00 47.75 130 LEU A N 1
ATOM 1062 C CA . LEU A 1 130 ? -10.962 -17.853 -5.759 1.00 47.75 130 LEU A CA 1
ATOM 1063 C C . LEU A 1 130 ? -10.854 -18.891 -6.884 1.00 47.75 130 LEU A C 1
ATOM 1065 O O . LEU A 1 130 ? -9.773 -19.442 -7.111 1.00 47.75 130 LEU A O 1
ATOM 1069 N N . GLY A 1 131 ? -11.956 -19.140 -7.593 1.00 44.12 131 GLY A N 1
ATOM 1070 C CA . GLY A 1 131 ? -11.951 -19.852 -8.871 1.00 44.12 131 GLY A CA 1
ATOM 1071 C C . GLY A 1 131 ? -11.522 -18.922 -10.010 1.00 44.12 131 GLY A C 1
ATOM 1072 O O . GLY A 1 131 ? -11.863 -17.741 -10.013 1.00 44.12 131 GLY A O 1
ATOM 1073 N N . ASP A 1 132 ? -10.792 -19.455 -10.993 1.00 52.03 132 ASP A N 1
ATOM 1074 C CA . ASP A 1 132 ? -10.139 -18.703 -12.083 1.00 52.03 132 ASP A CA 1
ATOM 1075 C C . ASP A 1 132 ? -11.080 -17.820 -12.937 1.00 52.03 132 ASP A C 1
ATOM 1077 O O . ASP A 1 132 ? -10.628 -16.932 -13.660 1.00 52.03 132 ASP A O 1
ATOM 1081 N N . ILE A 1 133 ? -12.396 -18.020 -12.835 1.00 48.28 133 ILE A N 1
ATOM 1082 C CA . ILE A 1 133 ? -13.423 -17.326 -13.624 1.00 48.28 133 ILE A CA 1
ATOM 1083 C C . ILE A 1 133 ? -13.671 -15.890 -13.119 1.00 48.28 133 ILE A C 1
ATOM 1085 O O . ILE A 1 133 ? -13.933 -14.992 -13.925 1.00 48.28 133 ILE A O 1
ATOM 1089 N N . ASP A 1 134 ? -13.524 -15.632 -11.815 1.00 49.31 134 ASP A N 1
ATOM 1090 C CA . ASP A 1 134 ? -13.846 -14.323 -11.222 1.00 49.31 134 ASP A CA 1
ATOM 1091 C C . ASP A 1 134 ? -12.687 -13.315 -11.323 1.00 49.31 134 ASP A C 1
ATOM 1093 O O . ASP A 1 134 ? -12.909 -12.106 -11.458 1.00 49.31 134 ASP A O 1
ATOM 1097 N N . LEU A 1 135 ? -11.443 -13.807 -11.394 1.00 50.47 135 LEU A N 1
ATOM 1098 C CA . LEU A 1 135 ? -10.244 -12.982 -11.592 1.00 50.47 135 LEU A CA 1
ATOM 1099 C C . LEU A 1 135 ? -10.269 -12.249 -12.949 1.00 50.47 135 LEU A C 1
ATOM 1101 O O . LEU A 1 135 ? -9.847 -11.097 -13.053 1.00 50.47 135 LEU A O 1
ATOM 1105 N N . GLY A 1 136 ? -10.804 -12.901 -13.988 1.00 48.88 136 GLY A N 1
ATOM 1106 C CA . GLY A 1 136 ? -10.907 -12.343 -15.339 1.00 48.88 136 GLY A CA 1
ATOM 1107 C C . GLY A 1 136 ? -11.960 -11.238 -15.482 1.00 48.88 136 GLY A C 1
ATOM 1108 O O . GLY A 1 136 ? -11.838 -10.386 -16.363 1.00 48.88 136 GLY A O 1
ATOM 1109 N N . ARG A 1 137 ? -12.976 -11.210 -14.608 1.00 51.56 137 ARG A N 1
ATOM 1110 C CA . ARG A 1 137 ? -14.020 -10.171 -14.616 1.00 51.56 137 ARG A CA 1
ATOM 1111 C C . ARG A 1 137 ? -13.606 -8.920 -13.847 1.00 51.56 137 ARG A C 1
ATOM 1113 O O . ARG A 1 137 ? -13.907 -7.824 -14.305 1.00 51.56 137 ARG A O 1
ATOM 1120 N N . ALA A 1 138 ? -12.872 -9.069 -12.743 1.00 48.56 138 ALA A N 1
ATOM 1121 C CA . ALA A 1 138 ? -12.384 -7.937 -11.951 1.00 48.56 138 ALA A CA 1
ATOM 1122 C C . ALA A 1 138 ? -11.237 -7.155 -12.628 1.00 48.56 138 ALA A C 1
ATOM 1124 O O . ALA A 1 138 ? -11.029 -5.985 -12.320 1.00 48.56 138 ALA A O 1
ATOM 1125 N N . LEU A 1 139 ? -10.502 -7.784 -13.555 1.00 50.31 139 LEU A N 1
ATOM 1126 C CA . LEU A 1 139 ? -9.363 -7.183 -14.265 1.00 50.31 139 LEU A CA 1
ATOM 1127 C C . LEU A 1 139 ? -9.717 -6.554 -15.626 1.00 50.31 139 LEU A C 1
ATOM 1129 O O . LEU A 1 139 ? -8.825 -6.023 -16.290 1.00 50.31 139 LEU A O 1
ATOM 1133 N N . LYS A 1 140 ? -10.983 -6.595 -16.067 1.00 41.16 140 LYS A N 1
ATOM 1134 C CA . LYS A 1 140 ? -11.398 -5.888 -17.288 1.00 41.16 140 LYS A CA 1
ATOM 1135 C C . LYS A 1 140 ? -11.469 -4.386 -17.013 1.00 41.16 140 LYS A C 1
ATOM 1137 O O . LYS A 1 140 ? -12.299 -3.938 -16.227 1.00 41.16 140 LYS A O 1
ATOM 1142 N N . MET A 1 141 ? -10.605 -3.617 -17.678 1.00 36.41 141 MET A N 1
ATOM 1143 C CA . MET A 1 141 ? -10.731 -2.159 -17.703 1.00 36.41 141 MET A CA 1
ATOM 1144 C C . MET A 1 141 ? -12.054 -1.763 -18.379 1.00 36.41 141 MET A C 1
ATOM 1146 O O . MET A 1 141 ? -12.451 -2.427 -19.343 1.00 36.41 141 MET A O 1
ATOM 1150 N N . PRO A 1 142 ? -12.734 -0.703 -17.906 1.00 44.22 142 PRO A N 1
ATOM 1151 C CA . PRO A 1 142 ? -13.861 -0.147 -18.637 1.00 44.22 142 PRO A CA 1
ATOM 1152 C C . PRO A 1 142 ? -13.378 0.363 -20.001 1.00 44.22 142 PRO A C 1
ATOM 1154 O O . PRO A 1 142 ? -12.274 0.903 -20.103 1.00 44.22 142 PRO A O 1
ATOM 1157 N N . THR A 1 143 ? -14.200 0.137 -21.026 1.00 45.59 143 THR A N 1
ATOM 1158 C CA . THR A 1 143 ? -14.078 0.795 -22.339 1.00 45.59 143 THR A CA 1
ATOM 1159 C C . THR A 1 143 ? -14.740 2.159 -22.273 1.00 45.59 143 THR A C 1
ATOM 1161 O O . THR A 1 143 ? -15.720 2.282 -21.502 1.00 45.59 143 THR A O 1
#

Organism: Entamoeba dispar (strain ATCC PRA-260 / SAW760) (NCBI:txid370354)

pLDDT: mean 77.75, std 15.09, range [36.41, 93.81]

Foldseek 3Di:
DKKKKKWWDAPPAQFDDPVLVQVQVQVQQDDPVDTWHWQKKKKKWFHDDRGTMMIMITDTPDDTDGDPDQWTADPNDIIGMDMDDLVPDPLRQPDCVLVNVVRVCPCVVCVRRNMDIDIDHDDPCPDDDDDPPSSVVVPDDDD

Sequence (143 aa):
MHGYVTLNLKNNTPVPSKETIKNVIEQWCTTRSKKAQVKYLALSKTTKGNNRHVHAFFELEDISHVRKRPFVQLNNEQHFMKFEKITENKSYDGSFKAIIDYLKKQGDKHPDSGAIFEEMGKMEKNRGRLGDIDLGRALKMPT

Radius of gyration: 15.28 Å; chains: 1; bounding box: 32×38×43 Å